Protein AF-A0A844DU16-F1 (afdb_monomer_lite)

pLDDT: mean 92.34, std 7.93, range [58.62, 98.5]

Radius of gyration: 16.47 Å; chains: 1; bounding box: 44×32×46 Å

Sequence (111 aa):
MKSKKVFLVLERKALKMLSYVNDELYKELYPRYLRKIGINIPEDYREGKSGYIDPSAYFDGSDYRLISIGKNTTISRDVVVLTHDFSIVKGLQAIGQEATDHFLKPVKIAL

Secondary structure (DSSP, 8-state):
-HHHHHHHHHHHHHHHHHTTT-HHHHHHHHHHHHHHHT-B--TTTTGGG--EE-TT-EE-SS-GGGEEE-TT-EE-TT-EE-SEEE--HHHHHHTT------EE--EEE--

Foldseek 3Di:
DVVVVVVLVVVLVVLLVCCVVPVLVSQVVVVVSLVVLAAAEDPQQCPVPAEDAHSQEAEDNPHNNLEYEYHRDYHDHNHYHDQQDDDCQVVCVVVVHHDDDGHGHRDYHPD

Structure (mmCIF, N/CA/C/O backbone):
data_AF-A0A844DU16-F1
#
_entry.id   AF-A0A844DU16-F1
#
loop_
_atom_site.group_PDB
_atom_site.id
_atom_site.type_symbol
_atom_site.label_atom_id
_atom_site.label_alt_id
_atom_site.label_comp_id
_atom_site.label_asym_id
_atom_site.label_entity_id
_atom_site.label_seq_id
_atom_site.pdbx_PDB_ins_code
_atom_site.Cartn_x
_atom_site.Cartn_y
_atom_site.Cartn_z
_atom_site.occupancy
_atom_site.B_iso_or_equiv
_atom_site.auth_seq_id
_atom_site.auth_comp_id
_atom_site.auth_asym_id
_atom_site.auth_atom_id
_atom_site.pdbx_PDB_model_num
ATOM 1 N N . MET A 1 1 ? -3.464 18.667 9.143 1.00 58.62 1 MET A N 1
ATOM 2 C CA . MET A 1 1 ? -3.925 19.697 8.177 1.00 58.62 1 MET A CA 1
ATOM 3 C C . MET A 1 1 ? -4.537 19.028 6.951 1.00 58.62 1 MET A C 1
ATOM 5 O O . MET A 1 1 ? -3.869 18.210 6.326 1.00 58.62 1 MET A O 1
ATOM 9 N N . LYS A 1 2 ? -5.800 19.335 6.619 1.00 74.75 2 LYS A N 1
ATOM 10 C CA . LYS A 1 2 ? -6.561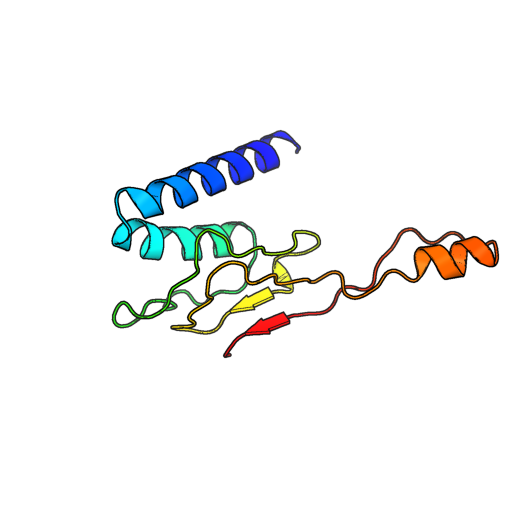 18.692 5.524 1.00 74.75 2 LYS A CA 1
A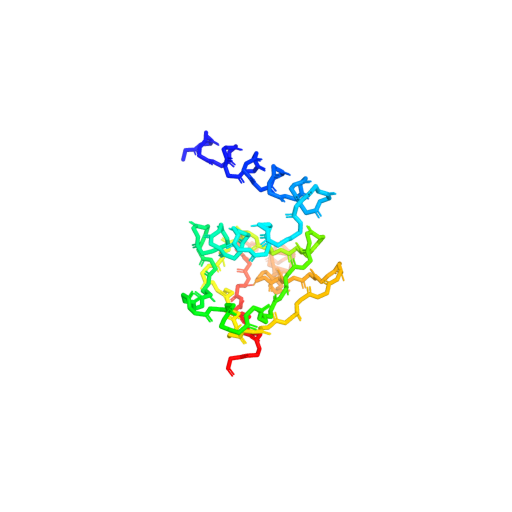TOM 11 C C . LYS A 1 2 ? -5.855 18.775 4.155 1.00 74.75 2 LYS A C 1
ATOM 13 O O . LYS A 1 2 ? -5.924 17.823 3.387 1.00 74.75 2 LYS A O 1
ATOM 18 N N . SER A 1 3 ? -5.098 19.844 3.899 1.00 83.56 3 SER A N 1
ATOM 19 C CA . SER A 1 3 ? -4.302 20.050 2.677 1.00 83.56 3 SER A CA 1
ATOM 20 C C . SER A 1 3 ? -3.258 18.955 2.424 1.00 83.56 3 SER A C 1
ATOM 22 O O . SER A 1 3 ? -3.177 18.427 1.318 1.00 83.56 3 SER A O 1
ATOM 24 N N . LYS A 1 4 ? -2.520 18.532 3.462 1.00 88.00 4 LYS A N 1
ATOM 25 C CA . LYS A 1 4 ? -1.540 17.435 3.362 1.00 88.00 4 LYS A CA 1
ATOM 26 C C . LYS A 1 4 ? -2.206 16.131 2.916 1.00 88.00 4 LYS A C 1
ATOM 28 O O . LYS A 1 4 ? -1.664 15.416 2.082 1.00 88.00 4 LYS A O 1
ATOM 33 N N . LYS A 1 5 ? -3.403 15.840 3.436 1.00 87.75 5 LYS A N 1
ATOM 34 C CA . LYS A 1 5 ? -4.168 14.640 3.065 1.00 87.75 5 LYS A CA 1
ATOM 35 C C . LYS A 1 5 ? -4.586 14.679 1.595 1.00 87.75 5 LYS A C 1
ATOM 37 O O . LYS A 1 5 ? -4.425 13.679 0.906 1.00 87.75 5 LYS A O 1
ATOM 42 N N . VAL A 1 6 ? -5.063 15.827 1.110 1.00 93.06 6 VAL A N 1
ATOM 43 C CA . VAL A 1 6 ? -5.418 16.008 -0.309 1.00 93.06 6 VAL A CA 1
ATOM 44 C C . VAL A 1 6 ? -4.206 15.761 -1.205 1.00 93.06 6 VAL A C 1
ATOM 46 O O . VAL A 1 6 ? -4.304 14.979 -2.147 1.00 93.06 6 VAL A O 1
ATOM 49 N N . PHE A 1 7 ? -3.051 16.342 -0.870 1.00 95.44 7 PHE A N 1
ATOM 50 C CA . PHE A 1 7 ? -1.820 16.133 -1.632 1.00 95.44 7 PHE A CA 1
ATOM 51 C C . PHE A 1 7 ? -1.426 14.651 -1.705 1.00 95.44 7 PHE A C 1
ATOM 53 O O . PHE A 1 7 ? -1.185 14.135 -2.791 1.00 95.44 7 PHE A O 1
ATOM 60 N N . LEU A 1 8 ? -1.448 13.934 -0.575 1.00 93.62 8 LEU A N 1
ATOM 61 C CA . LEU A 1 8 ? -1.131 12.501 -0.537 1.00 93.62 8 LEU A CA 1
ATOM 62 C C . LEU A 1 8 ? -2.104 11.649 -1.365 1.00 93.62 8 LEU A C 1
ATOM 64 O O . LEU A 1 8 ? -1.700 10.622 -1.907 1.00 93.62 8 LEU A O 1
ATOM 68 N N . VAL A 1 9 ? -3.377 12.045 -1.454 1.00 93.19 9 VAL A N 1
ATOM 69 C CA . VAL A 1 9 ? -4.376 11.364 -2.294 1.00 93.19 9 VAL A CA 1
ATOM 70 C C . VAL A 1 9 ? -4.105 11.616 -3.777 1.00 93.19 9 VAL A C 1
ATOM 72 O O . VAL A 1 9 ? -4.187 10.679 -4.572 1.00 93.19 9 VAL A O 1
ATOM 75 N N . LEU A 1 10 ? -3.764 12.850 -4.156 1.00 96.44 10 LEU A N 1
ATOM 76 C CA . LEU A 1 10 ? -3.410 13.195 -5.535 1.00 96.44 10 LEU A CA 1
ATOM 77 C C . LEU A 1 10 ? -2.124 12.490 -5.978 1.00 96.44 10 LEU A C 1
ATOM 79 O O . LEU A 1 10 ? -2.113 11.875 -7.040 1.00 96.44 10 LEU A O 1
ATOM 83 N N . GLU A 1 11 ? -1.090 12.493 -5.135 1.00 96.75 11 GLU A N 1
ATOM 84 C CA . GLU A 1 11 ? 0.165 11.765 -5.361 1.00 96.75 11 GLU A CA 1
ATOM 85 C C . GLU A 1 11 ? -0.094 10.265 -5.561 1.00 96.75 11 GLU A C 1
ATOM 87 O O . GLU A 1 11 ? 0.380 9.682 -6.534 1.00 96.75 11 GLU A O 1
ATOM 92 N N . ARG A 1 12 ? -0.939 9.647 -4.717 1.00 96.06 12 ARG A N 1
ATOM 93 C CA . ARG A 1 12 ? -1.346 8.241 -4.884 1.00 96.06 12 ARG A CA 1
ATOM 94 C C . ARG A 1 12 ? -2.009 7.992 -6.233 1.00 96.06 12 ARG A C 1
ATOM 96 O O . ARG A 1 12 ? -1.689 7.008 -6.889 1.00 96.06 12 ARG A O 1
ATOM 103 N N . LYS A 1 13 ? -2.957 8.847 -6.631 1.00 96.31 13 LYS A N 1
ATOM 104 C CA . LYS A 1 13 ? -3.662 8.712 -7.914 1.00 96.31 13 LYS A CA 1
ATOM 105 C C . LYS A 1 13 ? -2.700 8.854 -9.091 1.00 96.31 13 LYS A C 1
ATOM 107 O O . LYS A 1 13 ? -2.761 8.036 -9.999 1.00 96.31 13 LYS A O 1
ATOM 112 N N . ALA A 1 14 ? -1.794 9.828 -9.050 1.00 97.56 14 ALA A N 1
ATOM 113 C CA . ALA A 1 14 ? -0.777 10.011 -10.081 1.00 97.56 14 ALA A CA 1
ATOM 114 C C . ALA A 1 14 ? 0.136 8.779 -10.206 1.00 97.56 14 ALA A C 1
ATOM 116 O O . ALA A 1 14 ? 0.357 8.299 -11.313 1.00 97.56 14 ALA A O 1
ATOM 117 N N . LEU A 1 15 ? 0.585 8.208 -9.081 1.00 97.75 15 LEU A N 1
ATOM 118 C CA . LEU A 1 15 ? 1.372 6.969 -9.076 1.00 97.75 15 LEU A CA 1
ATOM 119 C C . LEU A 1 15 ? 0.586 5.779 -9.640 1.00 97.75 15 LEU A C 1
ATOM 121 O O . LEU A 1 15 ? 1.133 5.014 -10.422 1.00 97.75 15 LEU A O 1
ATOM 125 N N . LYS A 1 16 ? -0.703 5.635 -9.312 1.00 95.50 16 LYS A N 1
ATOM 126 C CA . LYS A 1 16 ? -1.544 4.589 -9.920 1.00 95.50 16 LYS A CA 1
ATOM 127 C C . LYS A 1 16 ? -1.727 4.794 -11.426 1.00 95.50 16 LYS A C 1
ATOM 129 O O . LYS A 1 16 ? -1.766 3.824 -12.158 1.00 95.50 16 LYS A O 1
ATOM 134 N N . MET A 1 17 ? -1.812 6.032 -11.911 1.00 96.81 17 MET A N 1
ATOM 135 C CA . MET A 1 17 ? -1.848 6.281 -13.358 1.00 96.81 17 MET A CA 1
ATOM 136 C C . MET A 1 17 ? -0.512 5.946 -14.029 1.00 96.81 17 MET A C 1
ATOM 138 O O . MET A 1 17 ? -0.493 5.453 -15.155 1.00 96.81 17 MET A O 1
ATOM 142 N N . LEU A 1 18 ? 0.603 6.169 -13.327 1.00 96.94 18 LEU A N 1
ATOM 143 C CA . LEU A 1 18 ? 1.938 5.847 -13.818 1.00 96.94 18 LEU A CA 1
ATOM 144 C C . LEU A 1 18 ? 2.106 4.353 -14.117 1.00 96.94 18 LEU A C 1
ATOM 146 O O . LEU A 1 18 ? 2.817 4.034 -15.063 1.00 96.94 18 LEU A O 1
ATOM 150 N N . SER A 1 19 ? 1.423 3.449 -13.404 1.00 95.69 19 SER A N 1
ATOM 151 C CA . SER A 1 19 ? 1.518 2.006 -13.680 1.00 95.69 19 SER A CA 1
ATOM 152 C C . SER A 1 19 ? 1.054 1.625 -15.091 1.00 95.69 19 SER A C 1
ATOM 154 O O . SER A 1 19 ? 1.501 0.616 -15.620 1.00 95.69 19 SER A O 1
ATOM 156 N N . TYR A 1 20 ? 0.188 2.426 -15.724 1.00 94.94 20 TYR A N 1
ATOM 157 C CA . TYR A 1 20 ? -0.264 2.190 -17.101 1.00 94.94 20 TYR A CA 1
ATOM 158 C C . TYR A 1 20 ? 0.708 2.715 -18.164 1.00 94.94 20 TYR A C 1
ATOM 160 O O . TYR A 1 20 ? 0.618 2.318 -19.321 1.00 94.94 20 TYR A O 1
ATOM 168 N N . VAL A 1 21 ? 1.610 3.628 -17.792 1.00 96.56 21 VAL A N 1
ATOM 169 C CA . VAL A 1 21 ? 2.515 4.316 -18.728 1.00 96.56 21 VAL A CA 1
ATOM 170 C C . VAL A 1 21 ? 3.954 3.831 -18.567 1.00 96.56 21 VAL A C 1
ATOM 172 O O . VAL A 1 21 ? 4.671 3.664 -19.549 1.00 96.56 21 VAL A O 1
ATOM 175 N N . ASN A 1 22 ? 4.390 3.615 -17.327 1.00 97.25 22 ASN A N 1
ATOM 176 C CA . ASN A 1 22 ? 5.732 3.172 -16.981 1.00 97.25 22 ASN A CA 1
ATOM 177 C C . ASN A 1 22 ? 5.694 2.311 -15.709 1.00 97.25 22 ASN A C 1
ATOM 179 O O . ASN A 1 22 ? 5.864 2.797 -14.588 1.00 97.25 22 ASN A O 1
ATOM 183 N N . ASP A 1 23 ? 5.472 1.016 -15.914 1.00 95.19 23 ASP A N 1
ATOM 184 C CA . ASP A 1 23 ? 5.343 0.022 -14.848 1.00 95.19 23 ASP A CA 1
ATOM 185 C C . ASP A 1 23 ? 6.617 -0.110 -13.990 1.00 95.19 23 ASP A C 1
ATOM 187 O O . ASP A 1 23 ? 6.541 -0.169 -12.764 1.00 95.19 23 ASP A O 1
ATOM 191 N N . GLU A 1 24 ? 7.810 -0.056 -14.589 1.00 95.88 24 GLU A N 1
ATOM 192 C CA . GLU A 1 24 ? 9.060 -0.150 -13.821 1.00 95.88 24 GLU A CA 1
ATOM 193 C C . GLU A 1 24 ? 9.302 1.073 -12.931 1.00 95.88 24 GLU A C 1
ATOM 195 O O . GLU A 1 24 ? 9.716 0.924 -11.778 1.00 95.88 24 GLU A O 1
ATOM 200 N N . LEU A 1 25 ? 8.988 2.280 -13.412 1.00 97.00 25 LEU A N 1
ATOM 201 C CA . LEU A 1 25 ? 9.067 3.478 -12.577 1.00 97.00 25 LEU A CA 1
ATOM 202 C C . LEU A 1 25 ? 7.998 3.466 -11.476 1.00 97.00 25 LEU A C 1
ATOM 204 O O . LEU A 1 25 ? 8.272 3.876 -10.348 1.00 97.00 25 LEU A O 1
ATOM 208 N N . TYR A 1 26 ? 6.796 2.965 -11.769 1.00 98.12 26 TYR A N 1
ATOM 209 C CA . TYR A 1 26 ? 5.762 2.757 -10.757 1.00 98.12 26 TYR A CA 1
ATOM 210 C C . TYR A 1 26 ? 6.250 1.834 -9.633 1.00 98.12 26 TYR A C 1
ATOM 212 O O . TYR A 1 26 ? 6.160 2.203 -8.459 1.00 98.12 26 TYR A O 1
ATOM 220 N N . LYS A 1 27 ? 6.829 0.680 -9.988 1.00 97.25 27 LYS A N 1
ATOM 221 C CA . LYS A 1 27 ? 7.382 -0.289 -9.034 1.00 97.25 27 LYS A CA 1
ATOM 222 C C . LYS A 1 27 ? 8.474 0.313 -8.148 1.00 97.25 27 LYS A C 1
ATOM 224 O O . LYS A 1 27 ? 8.562 -0.044 -6.979 1.00 97.25 27 LYS A O 1
ATOM 229 N N . GLU A 1 28 ? 9.265 1.254 -8.659 1.00 96.31 28 GLU A N 1
ATOM 230 C CA . GLU A 1 28 ? 10.256 1.989 -7.862 1.00 96.31 28 GLU A CA 1
ATOM 231 C C . GLU A 1 28 ? 9.636 3.017 -6.909 1.00 96.31 28 GLU A C 1
ATOM 233 O O . GLU A 1 28 ? 10.045 3.135 -5.750 1.00 96.31 28 GLU A O 1
ATOM 238 N N . LEU A 1 29 ? 8.669 3.802 -7.391 1.00 97.81 29 LEU A N 1
ATOM 239 C CA . LEU A 1 29 ? 8.151 4.960 -6.661 1.00 97.81 29 LEU A CA 1
ATOM 240 C C . LEU A 1 29 ? 7.051 4.602 -5.663 1.00 97.81 29 LEU A C 1
ATOM 242 O O . LEU A 1 29 ? 6.955 5.224 -4.603 1.00 97.81 29 LEU A O 1
ATOM 246 N N . TYR A 1 30 ? 6.212 3.616 -5.974 1.00 98.12 30 TYR A N 1
ATOM 247 C CA . TYR A 1 30 ? 5.052 3.306 -5.149 1.00 98.12 30 TYR A CA 1
ATOM 248 C C . TYR A 1 30 ? 5.423 2.790 -3.748 1.00 98.12 30 TYR A C 1
ATOM 250 O O . TYR A 1 30 ? 4.900 3.342 -2.778 1.00 98.12 30 TYR A O 1
ATOM 258 N N . PRO A 1 31 ? 6.385 1.861 -3.572 1.00 97.81 31 PRO A N 1
ATOM 259 C CA . PRO A 1 31 ? 6.846 1.463 -2.240 1.00 97.81 31 PRO A CA 1
ATOM 260 C C . PRO A 1 31 ? 7.427 2.633 -1.433 1.00 97.81 31 PRO A C 1
ATOM 262 O O . PRO A 1 31 ? 7.193 2.729 -0.230 1.00 97.81 31 PRO A O 1
ATOM 265 N N . ARG A 1 32 ? 8.119 3.579 -2.087 1.00 97.62 32 ARG A N 1
ATOM 266 C CA . ARG A 1 32 ? 8.636 4.800 -1.437 1.00 97.62 32 ARG A CA 1
ATOM 267 C C . ARG A 1 32 ? 7.499 5.700 -0.953 1.00 97.62 32 ARG A C 1
ATOM 269 O O . ARG A 1 32 ? 7.555 6.230 0.155 1.00 97.62 32 ARG A O 1
ATOM 276 N N . TYR A 1 33 ? 6.444 5.848 -1.754 1.00 98.06 33 TYR A N 1
ATOM 277 C CA . TYR A 1 33 ? 5.231 6.555 -1.341 1.00 98.06 33 TYR A CA 1
ATOM 278 C C . TYR A 1 33 ? 4.543 5.866 -0.153 1.00 98.06 33 TYR A C 1
ATOM 280 O O . TYR A 1 33 ? 4.121 6.542 0.785 1.00 98.06 33 TYR A O 1
ATOM 288 N N . LEU A 1 34 ? 4.458 4.533 -0.157 1.00 97.88 34 LEU A N 1
ATOM 289 C CA . LEU A 1 34 ? 3.887 3.775 0.958 1.00 97.88 34 LEU A CA 1
ATOM 290 C C . LEU A 1 34 ? 4.702 3.964 2.250 1.00 97.88 34 LEU A C 1
ATOM 292 O O . LEU A 1 34 ? 4.111 4.213 3.303 1.00 97.88 34 LEU A O 1
ATOM 296 N N . ARG A 1 35 ? 6.041 3.987 2.165 1.00 97.94 35 ARG A N 1
ATOM 297 C CA . ARG A 1 35 ? 6.904 4.393 3.292 1.00 97.94 35 ARG A CA 1
ATOM 298 C C . ARG A 1 35 ? 6.602 5.810 3.766 1.00 97.94 35 ARG A C 1
ATOM 300 O O . ARG A 1 35 ? 6.400 6.037 4.954 1.00 97.94 35 ARG A O 1
ATOM 307 N N . LYS A 1 36 ? 6.495 6.766 2.837 1.00 96.69 36 LYS A N 1
ATOM 308 C CA . LYS A 1 36 ? 6.207 8.181 3.135 1.00 96.69 36 LYS A CA 1
ATOM 309 C C . LYS A 1 36 ? 4.898 8.381 3.908 1.00 96.69 36 LYS A C 1
ATOM 311 O O . LYS A 1 36 ? 4.812 9.306 4.716 1.00 96.69 36 LYS A O 1
ATOM 316 N N . ILE A 1 37 ? 3.873 7.559 3.661 1.00 96.00 37 ILE A N 1
ATOM 317 C CA . ILE A 1 37 ? 2.599 7.630 4.401 1.00 96.00 37 ILE A CA 1
ATOM 318 C C . ILE A 1 37 ? 2.606 6.844 5.719 1.00 96.00 37 ILE A C 1
ATOM 320 O O . ILE A 1 37 ? 1.667 7.000 6.498 1.00 96.00 37 ILE A O 1
ATOM 324 N N . GLY A 1 38 ? 3.655 6.059 5.983 1.00 97.25 38 GLY A N 1
ATOM 325 C CA . GLY A 1 38 ? 3.902 5.402 7.265 1.00 97.25 38 GLY A CA 1
ATOM 326 C C . GLY A 1 38 ? 3.921 3.875 7.240 1.00 97.25 38 GLY A C 1
ATOM 327 O O . GLY A 1 38 ? 4.101 3.302 8.304 1.00 97.25 38 GLY A O 1
ATOM 328 N N . ILE A 1 39 ? 3.743 3.211 6.090 1.00 98.31 39 ILE A N 1
ATOM 329 C CA . ILE A 1 39 ? 3.845 1.742 6.011 1.00 98.31 39 ILE A CA 1
ATOM 330 C C . ILE A 1 39 ? 5.307 1.325 6.192 1.00 98.31 39 ILE A C 1
ATOM 332 O O . ILE A 1 39 ? 6.201 1.883 5.553 1.00 98.31 39 ILE A O 1
ATOM 336 N N . ASN A 1 40 ? 5.551 0.308 7.018 1.00 98.25 40 ASN A N 1
ATOM 337 C CA . ASN A 1 40 ? 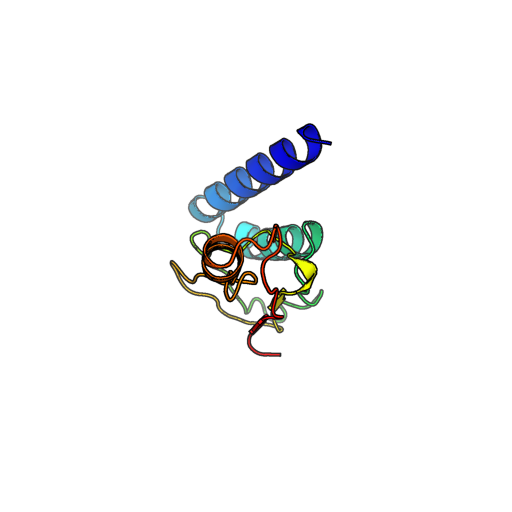6.892 -0.216 7.248 1.00 98.25 40 ASN A CA 1
ATOM 338 C C . ASN A 1 40 ? 7.289 -1.137 6.088 1.00 98.25 40 ASN A C 1
ATOM 340 O O . ASN A 1 40 ? 6.920 -2.310 6.045 1.00 98.25 40 ASN A O 1
ATOM 344 N N . ILE A 1 41 ? 8.038 -0.589 5.137 1.00 98.25 41 ILE A N 1
ATOM 345 C CA . ILE A 1 41 ? 8.637 -1.320 4.016 1.00 98.25 41 ILE A CA 1
ATOM 346 C C . ILE A 1 41 ? 10.154 -1.124 4.127 1.00 98.25 41 ILE A C 1
ATOM 348 O O . ILE A 1 41 ? 10.571 -0.001 4.412 1.00 98.25 41 ILE A O 1
ATOM 352 N N . PRO A 1 42 ? 10.998 -2.146 3.926 1.00 97.50 42 PRO A N 1
ATOM 353 C CA . PRO A 1 42 ? 12.444 -1.956 3.962 1.00 97.50 42 PRO A CA 1
ATOM 354 C C . PRO A 1 42 ? 12.941 -1.124 2.761 1.00 97.50 42 PRO A C 1
ATOM 356 O O . PRO A 1 42 ? 12.287 -1.053 1.714 1.00 97.50 42 PRO A O 1
ATOM 359 N N . GLU A 1 43 ? 14.090 -0.456 2.902 1.00 96.12 43 GLU A N 1
ATOM 360 C CA . GLU A 1 43 ? 14.656 0.387 1.831 1.00 96.12 43 GLU A CA 1
ATOM 361 C C . GLU A 1 43 ? 15.068 -0.433 0.601 1.00 96.12 43 GLU A C 1
ATOM 363 O O . GLU A 1 43 ? 14.866 0.002 -0.532 1.00 96.12 43 GLU A O 1
ATOM 368 N N . ASP A 1 44 ? 15.543 -1.658 0.819 1.00 95.75 44 ASP A N 1
ATOM 369 C CA . ASP A 1 44 ? 15.945 -2.635 -0.196 1.00 95.75 44 ASP A CA 1
ATOM 370 C C . ASP A 1 44 ? 14.785 -3.531 -0.672 1.00 95.75 44 ASP A C 1
ATOM 372 O O . ASP A 1 44 ? 15.003 -4.625 -1.189 1.00 95.75 44 ASP A O 1
ATOM 376 N N . TYR A 1 45 ? 13.539 -3.064 -0.537 1.00 97.12 45 TYR A N 1
ATOM 377 C CA . TYR A 1 45 ? 12.332 -3.821 -0.889 1.00 97.12 45 TYR A CA 1
ATOM 378 C C . TYR A 1 45 ? 12.327 -4.412 -2.307 1.00 97.12 45 TYR A C 1
ATOM 380 O O . TYR A 1 45 ? 11.747 -5.478 -2.484 1.00 97.12 45 TYR A O 1
ATOM 388 N N . ARG A 1 46 ? 12.953 -3.744 -3.290 1.00 94.75 46 ARG A N 1
ATOM 389 C CA . ARG A 1 46 ? 13.090 -4.229 -4.679 1.00 94.75 46 ARG A CA 1
ATOM 390 C C . ARG A 1 46 ? 14.500 -4.703 -5.037 1.00 94.75 46 ARG A C 1
ATOM 392 O O . ARG A 1 46 ? 14.961 -4.503 -6.165 1.00 94.75 46 ARG A O 1
ATOM 399 N N . GLU A 1 47 ? 15.232 -5.303 -4.105 1.00 95.31 47 GLU A N 1
ATOM 400 C CA . GLU A 1 47 ? 16.518 -5.910 -4.459 1.00 95.31 47 GLU A CA 1
ATOM 401 C C . GLU A 1 47 ? 16.342 -6.929 -5.602 1.00 95.31 47 GLU A C 1
ATOM 403 O O . GLU A 1 47 ? 15.399 -7.720 -5.635 1.00 95.31 47 GLU A O 1
ATOM 408 N N . GLY A 1 48 ? 17.228 -6.870 -6.599 1.00 94.94 48 GLY A N 1
ATOM 409 C CA . GLY A 1 48 ? 17.121 -7.723 -7.784 1.00 94.94 48 GLY A CA 1
ATOM 410 C C . GLY A 1 48 ? 15.888 -7.436 -8.650 1.00 94.94 48 GLY A C 1
ATOM 411 O O . GLY A 1 48 ? 15.462 -8.312 -9.397 1.00 94.94 48 GLY A O 1
ATOM 412 N N . LYS A 1 49 ? 15.295 -6.233 -8.549 1.00 93.81 49 LYS A N 1
ATOM 413 C CA . LYS A 1 49 ? 14.069 -5.805 -9.260 1.00 93.81 49 LYS A CA 1
ATOM 414 C C . LYS A 1 49 ? 12.824 -6.640 -8.938 1.00 93.81 49 LYS A C 1
ATOM 416 O O . LYS A 1 49 ? 11.821 -6.538 -9.647 1.00 93.81 49 LYS A O 1
ATOM 421 N N . SER A 1 50 ? 12.879 -7.423 -7.865 1.00 93.06 50 SER A N 1
ATOM 422 C CA . SER A 1 50 ? 11.776 -8.256 -7.389 1.00 93.06 50 SER A CA 1
ATOM 423 C C . SER A 1 50 ? 10.787 -7.444 -6.550 1.00 93.06 50 SER A C 1
ATOM 425 O O . SER A 1 50 ? 11.074 -6.318 -6.160 1.00 93.06 50 SER A O 1
ATOM 427 N N . GLY A 1 51 ? 9.607 -8.000 -6.287 1.00 95.38 51 GLY A N 1
ATOM 428 C CA . GLY A 1 51 ? 8.557 -7.328 -5.525 1.00 95.38 51 GLY A CA 1
ATOM 429 C C . GLY A 1 51 ? 7.652 -6.436 -6.373 1.00 95.38 51 GLY A C 1
ATOM 430 O O . GLY A 1 51 ? 8.069 -5.759 -7.317 1.00 95.38 51 GLY A O 1
ATOM 431 N N . TYR A 1 52 ? 6.372 -6.449 -6.024 1.00 97.25 52 TYR A N 1
ATOM 432 C CA . TYR A 1 52 ? 5.317 -5.754 -6.748 1.00 97.25 52 TYR A CA 1
ATOM 433 C C . TYR A 1 52 ? 4.135 -5.520 -5.815 1.00 97.25 52 TYR A C 1
ATOM 435 O O . TYR A 1 52 ? 3.766 -6.398 -5.047 1.00 97.25 52 TYR A O 1
ATOM 443 N N . ILE A 1 53 ? 3.532 -4.341 -5.873 1.00 98.12 53 ILE A N 1
ATOM 444 C CA . ILE A 1 53 ? 2.268 -4.075 -5.188 1.00 98.12 53 ILE A CA 1
ATOM 445 C C . ILE A 1 53 ? 1.344 -3.562 -6.264 1.00 98.12 53 ILE A C 1
ATOM 447 O O . ILE A 1 53 ? 1.655 -2.554 -6.890 1.00 98.12 53 ILE A O 1
ATOM 451 N N . ASP A 1 54 ? 0.251 -4.271 -6.498 1.00 97.94 54 ASP A N 1
ATOM 452 C CA . ASP A 1 54 ? -0.698 -3.880 -7.522 1.00 97.94 54 ASP A CA 1
ATOM 453 C C . ASP A 1 54 ? -1.348 -2.519 -7.191 1.00 97.94 54 ASP A C 1
ATOM 455 O O . ASP A 1 54 ? -1.693 -2.264 -6.030 1.00 97.94 54 ASP A O 1
ATOM 459 N N . PRO A 1 55 ? -1.569 -1.633 -8.182 1.00 97.00 55 PRO A N 1
ATOM 460 C CA . PRO A 1 55 ? -2.207 -0.338 -7.958 1.00 97.00 55 PRO A CA 1
ATOM 461 C C . PRO A 1 55 ? -3.629 -0.438 -7.395 1.00 97.00 55 PRO A C 1
ATOM 463 O O . PRO A 1 55 ? -4.110 0.544 -6.828 1.00 97.00 55 PRO A O 1
ATOM 466 N N . SER A 1 56 ? -4.325 -1.566 -7.519 1.00 97.06 56 SER A N 1
ATOM 467 C CA . SER A 1 56 ? -5.649 -1.787 -6.921 1.00 97.06 56 SER A CA 1
ATOM 468 C C . SER A 1 56 ? -5.602 -2.171 -5.440 1.00 97.06 56 SER A C 1
ATOM 470 O O . SER A 1 56 ? -6.602 -1.965 -4.753 1.00 97.06 56 SER A O 1
ATOM 472 N N . ALA A 1 57 ? -4.454 -2.621 -4.915 1.00 97.75 57 ALA A N 1
ATOM 473 C CA . ALA A 1 57 ? -4.329 -2.998 -3.511 1.00 97.75 57 ALA A CA 1
ATOM 474 C C . ALA A 1 57 ? -4.746 -1.844 -2.579 1.00 97.75 57 ALA A C 1
ATOM 476 O O . ALA A 1 57 ? -4.386 -0.670 -2.769 1.00 97.75 57 ALA A O 1
ATOM 477 N N . TYR A 1 58 ? -5.537 -2.183 -1.566 1.00 96.44 58 TYR A N 1
ATOM 478 C CA . TYR A 1 58 ? -6.062 -1.246 -0.588 1.00 96.44 58 TYR A CA 1
ATOM 479 C C . TYR A 1 58 ? -5.372 -1.443 0.757 1.00 96.44 58 TYR A C 1
ATOM 481 O O . TYR A 1 58 ? -5.377 -2.535 1.317 1.00 96.44 58 TYR A O 1
ATOM 489 N N . PHE A 1 59 ? -4.839 -0.350 1.297 1.00 96.06 59 PHE A N 1
ATOM 490 C CA . PHE A 1 59 ? -4.303 -0.288 2.649 1.00 96.06 59 PHE A CA 1
ATOM 491 C C . PHE A 1 59 ? -5.179 0.642 3.472 1.00 96.06 59 PHE A C 1
ATOM 493 O O . PHE A 1 59 ? -5.344 1.820 3.127 1.00 96.06 59 PHE A O 1
ATOM 500 N N . ASP A 1 60 ? -5.732 0.095 4.543 1.00 91.88 60 ASP A N 1
ATOM 501 C CA . ASP A 1 60 ? -6.496 0.827 5.532 1.00 91.88 60 ASP A CA 1
ATOM 502 C C . ASP A 1 60 ? -5.659 1.941 6.177 1.00 91.88 60 ASP A C 1
ATOM 504 O O . ASP A 1 60 ? -4.460 1.811 6.419 1.00 91.88 60 ASP A O 1
ATOM 508 N N . GLY A 1 61 ? -6.310 3.084 6.374 1.00 86.25 61 GLY A N 1
ATOM 509 C CA . GLY A 1 61 ? -5.674 4.355 6.692 1.00 86.25 61 GLY A CA 1
ATOM 510 C C . GLY A 1 61 ? -5.900 4.849 8.115 1.00 86.25 61 GLY A C 1
ATOM 511 O O . GLY A 1 61 ? -5.651 6.033 8.348 1.00 86.25 61 GLY A O 1
ATOM 512 N N . SER A 1 62 ? -6.402 4.012 9.029 1.00 88.94 62 SER A N 1
ATOM 513 C CA . SER A 1 62 ? -6.469 4.325 10.470 1.00 88.94 62 SER A CA 1
ATOM 514 C C . SER A 1 62 ? -5.083 4.535 11.044 1.00 88.94 62 SER A C 1
ATOM 516 O O . SER A 1 62 ? -4.837 5.570 11.658 1.00 88.94 62 SER A O 1
ATOM 518 N N . ASP A 1 63 ? -4.169 3.594 10.795 1.00 92.38 63 ASP A N 1
ATOM 519 C CA . ASP A 1 63 ? -2.758 3.753 11.127 1.00 92.38 63 ASP A CA 1
ATOM 520 C C . ASP A 1 63 ? -1.861 2.900 10.220 1.00 92.38 63 ASP A C 1
ATOM 522 O O . ASP A 1 63 ? -1.634 1.714 10.456 1.00 92.38 63 ASP A O 1
ATOM 526 N N . TYR A 1 64 ? -1.284 3.534 9.194 1.00 95.69 64 TYR A N 1
ATOM 527 C CA . TYR A 1 64 ? -0.365 2.872 8.263 1.00 95.69 64 TYR A CA 1
ATOM 528 C C . TYR A 1 64 ? 0.868 2.261 8.950 1.00 95.69 64 TYR A C 1
ATOM 530 O O . TYR A 1 64 ? 1.431 1.306 8.421 1.00 95.69 64 TYR A O 1
ATOM 538 N N . ARG A 1 65 ? 1.268 2.757 10.133 1.00 96.69 65 ARG A N 1
ATOM 539 C CA . ARG A 1 65 ? 2.449 2.268 10.877 1.00 96.69 65 ARG A CA 1
ATOM 540 C C . ARG A 1 65 ? 2.265 0.861 11.431 1.00 96.69 65 ARG A C 1
ATOM 542 O O . ARG A 1 65 ? 3.238 0.236 11.844 1.00 96.69 65 ARG A O 1
ATOM 549 N N . LEU A 1 66 ? 1.029 0.366 11.449 1.00 96.75 66 LEU A N 1
ATOM 550 C CA . LEU A 1 66 ? 0.690 -0.992 11.861 1.00 96.75 66 LEU A CA 1
ATOM 551 C C . LEU A 1 66 ? 0.876 -2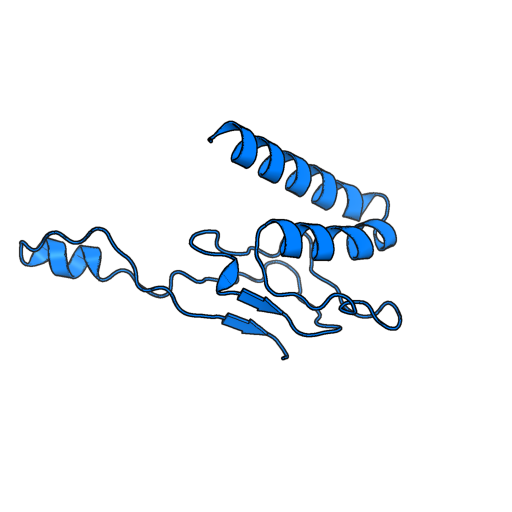.017 10.737 1.00 96.75 66 LEU A C 1
ATOM 553 O O . LEU A 1 66 ? 0.786 -3.216 10.992 1.00 96.75 66 LEU A O 1
ATOM 557 N N . ILE A 1 67 ? 1.138 -1.568 9.508 1.00 98.06 67 ILE A N 1
ATOM 558 C CA . ILE A 1 67 ? 1.321 -2.431 8.343 1.00 98.06 67 ILE A CA 1
ATOM 559 C C . ILE A 1 67 ? 2.819 -2.581 8.078 1.00 98.06 67 ILE A C 1
ATOM 561 O O . ILE A 1 67 ? 3.524 -1.590 7.874 1.00 98.06 67 ILE A O 1
ATOM 565 N N . SER A 1 68 ? 3.291 -3.825 8.035 1.00 98.50 68 SER A N 1
ATOM 566 C CA . SER A 1 68 ? 4.665 -4.171 7.675 1.00 98.50 68 SER A CA 1
ATOM 567 C C . SER A 1 68 ? 4.690 -5.118 6.477 1.00 98.50 68 SER A C 1
ATOM 569 O O . SER A 1 68 ? 4.042 -6.166 6.498 1.00 98.50 68 SER A O 1
ATOM 571 N N . ILE A 1 69 ? 5.453 -4.758 5.443 1.00 98.44 69 ILE A N 1
ATOM 572 C CA . ILE A 1 69 ? 5.609 -5.525 4.200 1.00 98.44 69 ILE A CA 1
ATOM 573 C C . ILE A 1 69 ? 7.083 -5.892 4.052 1.00 98.44 69 ILE A C 1
ATOM 575 O O . ILE A 1 69 ? 7.942 -5.010 4.043 1.00 98.44 69 ILE A O 1
ATOM 579 N N . GLY A 1 70 ? 7.373 -7.184 3.935 1.00 98.25 70 GLY A N 1
ATOM 580 C CA . GLY A 1 70 ? 8.732 -7.681 3.785 1.00 98.25 70 GLY A CA 1
ATOM 581 C C . GLY A 1 70 ? 9.320 -7.442 2.398 1.00 98.25 70 GLY A C 1
ATOM 582 O O . GLY A 1 70 ? 8.634 -7.079 1.435 1.00 98.25 70 GLY A O 1
ATOM 583 N N . LYS A 1 71 ? 10.629 -7.650 2.303 1.00 97.69 71 LYS A N 1
ATOM 584 C CA . LYS A 1 71 ? 11.413 -7.495 1.076 1.00 97.69 71 LYS A CA 1
ATOM 585 C C . LYS A 1 71 ? 10.895 -8.401 -0.044 1.00 97.69 71 LYS A C 1
ATOM 587 O O . LYS A 1 71 ? 10.487 -9.528 0.209 1.00 97.69 71 LYS A O 1
ATOM 592 N N . ASN A 1 72 ? 10.923 -7.913 -1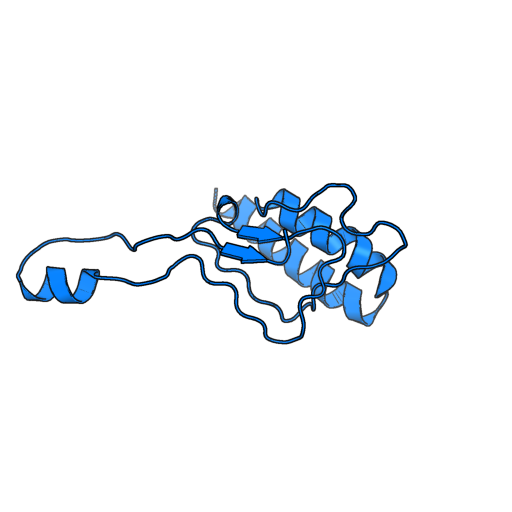.285 1.00 97.62 72 ASN A N 1
ATOM 593 C CA . ASN A 1 72 ? 10.530 -8.642 -2.496 1.00 97.62 72 ASN A CA 1
ATOM 594 C C . ASN A 1 72 ? 9.091 -9.204 -2.487 1.00 97.62 72 ASN A C 1
ATOM 596 O O . ASN A 1 72 ? 8.747 -10.034 -3.332 1.00 97.62 72 ASN A O 1
ATOM 600 N N . THR A 1 73 ? 8.229 -8.745 -1.573 1.00 97.88 73 THR A N 1
ATOM 601 C CA . THR A 1 73 ? 6.837 -9.207 -1.471 1.00 97.88 73 THR A CA 1
ATOM 602 C C . THR A 1 73 ? 6.059 -8.876 -2.743 1.00 97.88 73 THR A C 1
ATOM 604 O O . THR A 1 73 ? 6.207 -7.800 -3.316 1.00 97.88 73 THR A O 1
ATOM 607 N N . THR A 1 74 ? 5.192 -9.788 -3.182 1.00 97.31 74 THR A N 1
ATOM 608 C CA . THR A 1 74 ? 4.219 -9.515 -4.247 1.00 97.31 74 THR A CA 1
ATOM 609 C C . THR A 1 74 ? 2.812 -9.446 -3.664 1.00 97.31 74 THR A C 1
ATOM 611 O O . THR A 1 74 ? 2.314 -10.428 -3.122 1.00 97.31 74 THR A O 1
ATOM 614 N N . ILE A 1 75 ? 2.164 -8.289 -3.785 1.00 98.19 75 ILE A N 1
ATOM 615 C CA . ILE A 1 75 ? 0.766 -8.060 -3.413 1.00 98.19 75 ILE A CA 1
ATOM 616 C C . ILE A 1 75 ? -0.040 -7.933 -4.702 1.00 98.19 75 ILE A C 1
ATOM 618 O O . ILE A 1 75 ? 0.186 -7.027 -5.503 1.00 98.19 75 ILE A O 1
ATOM 622 N N . SER A 1 76 ? -0.959 -8.875 -4.901 1.00 97.00 76 SER A N 1
ATOM 623 C CA . SER A 1 76 ? -1.770 -8.985 -6.116 1.00 97.00 76 SER A CA 1
ATOM 624 C C . SER A 1 76 ? -2.950 -8.008 -6.137 1.00 97.00 76 SER A C 1
ATOM 626 O O . SER A 1 76 ? -3.204 -7.285 -5.171 1.00 97.00 76 SER A O 1
ATOM 628 N N . ARG A 1 77 ? -3.675 -8.009 -7.263 1.00 97.06 77 ARG A N 1
ATOM 629 C CA . ARG A 1 77 ? -4.893 -7.217 -7.467 1.00 97.06 77 ARG A CA 1
ATOM 630 C C . ARG A 1 77 ? -5.917 -7.410 -6.357 1.00 97.06 77 ARG A C 1
ATOM 632 O O . ARG A 1 77 ? -6.095 -8.520 -5.864 1.00 97.06 77 ARG A O 1
ATOM 639 N N . ASP A 1 78 ? -6.583 -6.312 -6.014 1.00 97.31 78 ASP A N 1
ATOM 640 C CA . ASP A 1 78 ? -7.722 -6.237 -5.097 1.00 97.31 78 ASP A CA 1
ATOM 641 C C . ASP A 1 78 ? -7.467 -6.839 -3.704 1.00 97.31 78 ASP A C 1
ATOM 643 O O . ASP A 1 78 ? -8.399 -7.154 -2.964 1.00 97.31 78 ASP A O 1
ATOM 647 N N . VAL A 1 79 ? -6.197 -6.957 -3.301 1.00 97.88 79 VAL A N 1
ATOM 648 C CA . VAL A 1 79 ? -5.838 -7.301 -1.924 1.00 97.88 79 VAL A CA 1
ATOM 649 C C . VAL A 1 79 ? -6.207 -6.139 -1.008 1.00 97.88 79 VAL A C 1
ATOM 651 O O . VAL A 1 79 ? -5.819 -4.992 -1.239 1.00 97.88 79 VAL A O 1
ATOM 654 N N . VAL A 1 80 ? -6.927 -6.452 0.067 1.00 96.81 80 VAL A N 1
ATOM 655 C CA . VAL A 1 80 ? -7.358 -5.494 1.087 1.00 96.81 80 VAL A CA 1
ATOM 656 C C . VAL A 1 80 ? -6.623 -5.798 2.388 1.00 96.81 80 VAL A C 1
ATOM 658 O O . VAL A 1 80 ? -6.770 -6.874 2.961 1.00 96.81 80 VAL A O 1
ATOM 661 N N . VAL A 1 81 ? -5.835 -4.837 2.864 1.00 96.12 81 VAL A N 1
ATOM 662 C CA . VAL A 1 81 ? -5.102 -4.908 4.131 1.00 96.12 81 VAL A CA 1
ATOM 663 C C . VAL A 1 81 ? -5.793 -3.991 5.132 1.00 96.12 81 VAL A C 1
ATOM 665 O O . VAL A 1 81 ? -5.758 -2.768 4.983 1.00 96.12 81 VAL A O 1
ATOM 668 N N . LEU A 1 82 ? -6.434 -4.587 6.138 1.00 93.31 82 LEU A N 1
ATOM 669 C CA . LEU A 1 82 ? -7.177 -3.877 7.177 1.00 93.31 82 LEU A CA 1
ATOM 670 C C . LEU A 1 82 ? -6.389 -3.842 8.483 1.00 93.31 82 LEU A C 1
ATOM 672 O O . LEU A 1 82 ? -5.875 -4.864 8.926 1.00 93.31 82 LEU A O 1
ATOM 676 N N . THR A 1 83 ? -6.328 -2.668 9.107 1.00 91.94 83 THR A N 1
ATOM 677 C CA . THR A 1 83 ? -5.817 -2.503 10.476 1.00 91.94 83 THR A CA 1
ATOM 678 C C . THR A 1 83 ? -6.964 -2.356 11.471 1.00 91.94 83 THR A C 1
ATOM 680 O O . THR A 1 83 ? -6.822 -2.765 12.619 1.00 91.94 83 THR A O 1
ATOM 683 N N . HIS A 1 84 ? -8.118 -1.851 11.023 1.00 87.25 84 HIS A N 1
ATOM 684 C CA . HIS A 1 84 ? -9.403 -1.956 11.705 1.00 87.25 84 HIS A CA 1
ATOM 685 C C . HIS A 1 84 ? -9.901 -3.405 11.683 1.00 87.25 84 HIS A C 1
ATOM 687 O O . HIS A 1 84 ? -10.428 -3.860 10.669 1.00 87.25 84 HIS A O 1
ATOM 693 N N . ASP A 1 85 ? -9.753 -4.120 12.797 1.00 72.88 85 ASP A N 1
ATOM 694 C CA . ASP A 1 85 ? -10.170 -5.524 12.886 1.00 72.88 85 ASP A CA 1
ATOM 695 C C . ASP A 1 85 ? -11.669 -5.644 13.209 1.00 72.88 85 ASP A C 1
ATOM 697 O O . ASP A 1 85 ? -12.449 -6.201 12.440 1.00 72.88 85 ASP A O 1
ATOM 701 N N . PHE A 1 86 ? -12.111 -5.043 14.319 1.00 74.19 86 PHE A N 1
ATOM 702 C CA . PHE A 1 86 ? -13.522 -5.039 14.704 1.00 74.19 86 PHE A CA 1
ATOM 703 C C . PHE A 1 86 ? -13.896 -3.811 15.539 1.00 74.19 86 PHE A C 1
ATOM 705 O O . PHE A 1 86 ? -13.088 -3.238 16.277 1.00 74.19 86 PHE A O 1
ATOM 712 N N . SER A 1 87 ? -15.163 -3.414 15.428 1.00 75.38 87 SER A N 1
ATOM 713 C CA . SER A 1 87 ? -15.759 -2.345 16.224 1.00 75.38 87 SER A CA 1
ATOM 714 C C . SER A 1 87 ? -16.751 -2.943 17.215 1.00 75.38 87 SER A C 1
ATOM 716 O O . SER A 1 87 ? -17.790 -3.467 16.821 1.00 75.38 87 SER A O 1
ATOM 718 N N . ILE A 1 88 ? -16.456 -2.835 18.512 1.00 80.38 88 ILE A N 1
ATOM 719 C CA . ILE A 1 88 ? -17.412 -3.188 19.574 1.00 80.38 88 ILE A CA 1
ATOM 720 C C . ILE A 1 88 ? -18.408 -2.048 19.849 1.00 80.38 88 ILE A C 1
ATOM 722 O O . ILE A 1 88 ? -19.337 -2.204 20.637 1.00 80.38 88 ILE A O 1
ATOM 726 N N . VAL A 1 89 ? -18.245 -0.909 19.165 1.00 84.31 89 VAL A N 1
ATOM 727 C CA . VAL A 1 89 ? -19.015 0.322 19.383 1.00 84.31 89 VAL A CA 1
ATOM 728 C C . VAL A 1 89 ? -20.512 0.051 19.371 1.00 84.31 89 VAL A C 1
ATOM 730 O O . VAL A 1 89 ? -21.219 0.530 20.247 1.00 84.31 89 VAL A O 1
ATOM 733 N N . LYS A 1 90 ? -21.007 -0.763 18.433 1.00 79.94 90 LYS A N 1
ATOM 734 C CA . LYS A 1 90 ? -22.441 -1.073 18.353 1.00 79.94 90 LYS A CA 1
ATOM 735 C C . LYS A 1 90 ? -22.950 -1.898 19.532 1.00 79.94 90 LYS A C 1
ATOM 737 O O . LYS A 1 90 ? -24.050 -1.634 20.004 1.00 79.94 90 LYS A O 1
ATOM 742 N N . GLY A 1 91 ? -22.149 -2.838 20.033 1.00 83.19 91 GLY A N 1
ATOM 743 C CA . GLY A 1 91 ? -22.484 -3.606 21.233 1.00 83.19 91 GLY A CA 1
ATOM 744 C C . GLY A 1 91 ? -22.480 -2.736 22.491 1.00 83.19 91 GLY A C 1
ATOM 745 O O . GLY A 1 91 ? -23.414 -2.804 23.281 1.00 83.19 91 GLY A O 1
ATOM 746 N N . LEU A 1 92 ? -21.476 -1.866 22.638 1.00 85.00 92 LEU A N 1
ATOM 747 C CA . LEU A 1 92 ? -21.371 -0.942 23.772 1.00 85.00 92 LEU A CA 1
ATOM 748 C C . LEU A 1 92 ? -22.491 0.109 23.763 1.00 85.00 92 LEU A C 1
ATOM 750 O O . LEU A 1 92 ? -23.144 0.315 24.783 1.00 85.00 92 LEU A O 1
ATOM 754 N N . GLN A 1 93 ? -22.804 0.676 22.595 1.00 85.38 93 GLN A N 1
ATOM 755 C CA . GLN A 1 93 ? -23.934 1.595 22.425 1.00 85.38 93 GLN A CA 1
ATOM 756 C C . GLN A 1 93 ? -25.266 0.942 22.815 1.00 85.38 93 GLN A C 1
ATOM 758 O O . GLN A 1 93 ? -26.100 1.587 23.446 1.00 85.38 93 GLN A O 1
ATOM 763 N N . ALA A 1 94 ? -25.464 -0.339 22.486 1.00 88.81 94 ALA A N 1
ATOM 764 C CA . ALA A 1 94 ? -26.689 -1.063 22.820 1.00 88.81 94 ALA A CA 1
ATOM 765 C C . ALA A 1 94 ? -26.898 -1.255 24.335 1.00 88.81 94 ALA A C 1
ATOM 767 O O . ALA A 1 94 ? -28.039 -1.386 24.771 1.00 88.81 94 ALA A O 1
ATOM 768 N N . ILE A 1 95 ? -25.827 -1.234 25.136 1.00 92.94 95 ILE A N 1
ATOM 769 C CA . ILE A 1 95 ? -25.885 -1.313 26.607 1.00 92.94 95 ILE A CA 1
ATOM 770 C C . ILE A 1 95 ? -25.722 0.058 27.288 1.00 92.94 95 ILE A C 1
ATOM 772 O O . ILE A 1 95 ? -25.461 0.124 28.487 1.00 92.94 95 ILE A O 1
ATOM 776 N N . GLY A 1 96 ? -25.863 1.154 26.533 1.00 90.62 96 GLY A N 1
ATOM 777 C CA . GLY A 1 96 ? -25.781 2.523 27.053 1.00 90.62 96 GLY A CA 1
ATOM 778 C C . GLY A 1 96 ? -24.362 3.010 27.356 1.00 90.62 96 GLY A C 1
ATOM 779 O O . GLY A 1 96 ? -24.205 4.010 28.052 1.00 90.62 96 GLY A O 1
ATOM 780 N N . GLN A 1 97 ? -23.330 2.324 26.856 1.00 85.06 97 GLN A N 1
ATOM 781 C CA . GLN A 1 97 ? -21.942 2.761 26.984 1.00 85.06 97 GLN A CA 1
ATOM 782 C C . GLN A 1 97 ? -21.507 3.565 25.757 1.00 85.06 97 GLN A C 1
ATOM 784 O O . GLN A 1 97 ? -21.676 3.135 24.612 1.00 85.06 97 GLN A O 1
ATOM 789 N N . GLU A 1 98 ? -20.899 4.727 25.996 1.00 78.31 98 GLU A N 1
ATOM 790 C CA . GLU A 1 98 ? -20.252 5.486 24.932 1.00 78.31 98 GLU A CA 1
ATOM 791 C C . GLU A 1 98 ? -18.911 4.849 24.569 1.00 78.31 98 GLU A C 1
ATOM 793 O O . GLU A 1 98 ? -18.027 4.676 25.406 1.00 78.31 98 GLU A O 1
ATOM 798 N N . ALA A 1 99 ? -18.760 4.510 23.292 1.00 73.88 99 ALA A N 1
ATOM 799 C CA . ALA A 1 99 ? -17.502 4.063 22.725 1.00 73.88 99 ALA A CA 1
ATOM 800 C C . ALA A 1 99 ? -17.323 4.695 21.350 1.00 73.88 99 ALA A C 1
ATOM 802 O O . ALA A 1 99 ? -18.226 4.658 20.512 1.00 73.88 99 ALA A O 1
ATOM 803 N N . THR A 1 100 ? -16.152 5.273 21.117 1.00 68.50 100 THR A N 1
ATOM 804 C CA . THR A 1 100 ? -15.790 5.901 19.839 1.00 68.50 100 THR A CA 1
ATOM 805 C C . THR A 1 100 ? -14.742 5.108 19.074 1.00 68.50 100 THR A C 1
ATOM 807 O O . THR A 1 100 ? -14.570 5.327 17.876 1.00 68.50 100 THR A O 1
ATOM 810 N N . ASP A 1 101 ? -14.075 4.168 19.744 1.00 69.44 101 ASP A N 1
ATOM 811 C CA . ASP A 1 101 ? -12.866 3.546 19.228 1.00 69.44 101 ASP A CA 1
ATOM 812 C C . ASP A 1 101 ? -13.076 2.119 18.726 1.00 69.44 101 ASP A C 1
ATOM 814 O O . ASP A 1 101 ? -13.982 1.373 19.107 1.00 69.44 101 ASP A O 1
ATOM 818 N N . HIS A 1 102 ? -12.203 1.764 17.799 1.00 77.81 102 HIS A N 1
ATOM 819 C CA . HIS A 1 102 ? -12.095 0.476 17.143 1.00 77.81 102 HIS A CA 1
ATOM 820 C C . HIS A 1 102 ? -10.790 -0.189 17.579 1.00 77.81 102 HIS A C 1
ATOM 822 O O . HIS A 1 102 ? -9.809 0.490 17.887 1.00 77.81 102 HIS A O 1
ATOM 828 N N . PHE A 1 103 ? -10.751 -1.519 17.570 1.00 84.69 103 PHE A N 1
ATOM 829 C CA . PHE A 1 103 ? -9.506 -2.225 17.845 1.00 84.69 103 PHE A CA 1
ATOM 830 C C . PHE A 1 103 ? -8.638 -2.241 16.591 1.00 84.69 103 PHE A C 1
ATOM 832 O O . PHE A 1 103 ? -9.067 -2.700 15.528 1.00 84.69 103 PHE A O 1
ATOM 839 N N . LEU A 1 104 ? -7.412 -1.740 16.736 1.00 89.56 104 LEU A N 1
ATOM 840 C CA . LEU A 1 104 ? -6.400 -1.804 15.696 1.00 89.56 104 LEU A CA 1
ATOM 841 C C . LEU A 1 104 ? -5.475 -2.996 15.926 1.00 89.56 104 LEU A C 1
ATOM 843 O O . LEU A 1 104 ? -5.014 -3.221 17.047 1.00 89.56 104 LEU A O 1
ATOM 847 N N . LYS A 1 105 ? -5.172 -3.739 14.860 1.00 91.12 105 LYS A N 1
ATOM 848 C CA . LYS A 1 105 ? -4.204 -4.839 14.895 1.00 91.12 105 LYS A CA 1
ATOM 849 C C . LYS A 1 105 ? -3.093 -4.643 13.861 1.00 91.12 105 LYS A C 1
ATOM 851 O O . LYS A 1 105 ? -3.379 -4.252 12.729 1.00 91.12 105 LYS A O 1
ATOM 856 N N . PRO A 1 106 ? -1.829 -4.931 14.224 1.00 94.56 106 PRO A N 1
ATOM 857 C CA . PRO A 1 106 ? -0.739 -4.974 13.260 1.00 94.56 106 PRO A CA 1
ATOM 858 C C . PRO A 1 106 ? -0.946 -6.055 12.197 1.00 94.56 106 PRO A C 1
ATOM 860 O O . PRO A 1 106 ? -1.355 -7.171 12.517 1.00 94.56 106 PRO A O 1
ATOM 863 N N . VAL A 1 107 ? -0.572 -5.748 10.955 1.00 95.88 107 VAL A N 1
ATOM 864 C CA . VAL A 1 107 ? -0.558 -6.692 9.830 1.00 95.88 107 VAL A CA 1
ATOM 865 C C . VAL A 1 107 ? 0.870 -6.847 9.325 1.00 95.88 107 VAL A C 1
ATOM 867 O O . VAL A 1 107 ? 1.563 -5.863 9.071 1.00 95.88 107 VAL A O 1
ATOM 870 N N . LYS A 1 108 ? 1.315 -8.096 9.177 1.00 97.06 108 LYS A N 1
ATOM 871 C CA . LYS A 1 108 ? 2.669 -8.455 8.741 1.00 97.06 108 LYS A CA 1
ATOM 872 C C . LYS A 1 108 ? 2.578 -9.349 7.508 1.00 97.06 108 LYS A C 1
ATOM 874 O O . LYS A 1 108 ? 1.951 -10.402 7.574 1.00 97.06 108 LYS A O 1
ATOM 879 N N . ILE A 1 109 ? 3.193 -8.937 6.402 1.00 96.88 109 ILE A N 1
ATOM 880 C CA . ILE A 1 109 ? 3.174 -9.668 5.129 1.00 96.88 109 ILE A CA 1
ATOM 881 C C . ILE A 1 109 ? 4.609 -10.063 4.772 1.00 96.88 109 ILE A C 1
ATOM 883 O O . ILE A 1 109 ? 5.423 -9.181 4.513 1.00 96.88 109 ILE A O 1
ATOM 887 N N . ALA A 1 110 ? 4.889 -11.372 4.762 1.00 87.19 110 ALA A N 1
ATOM 888 C CA . ALA A 1 110 ? 6.152 -11.977 4.310 1.00 87.19 110 ALA A CA 1
ATOM 889 C C . ALA A 1 110 ? 7.434 -11.332 4.890 1.00 87.19 110 ALA A C 1
ATOM 891 O O . ALA A 1 110 ? 8.356 -11.014 4.142 1.00 87.19 110 ALA A O 1
ATOM 892 N N . LEU A 1 111 ? 7.461 -11.108 6.213 1.00 77.38 111 LEU A N 1
ATOM 893 C CA . LEU A 1 111 ? 8.623 -10.582 6.950 1.00 77.38 111 LEU A CA 1
ATOM 894 C C . LEU A 1 111 ? 9.715 -11.628 7.174 1.00 77.38 111 LEU A C 1
ATOM 896 O O . LEU A 1 111 ? 9.352 -12.806 7.387 1.00 77.38 111 LEU A O 1
#

Organism: 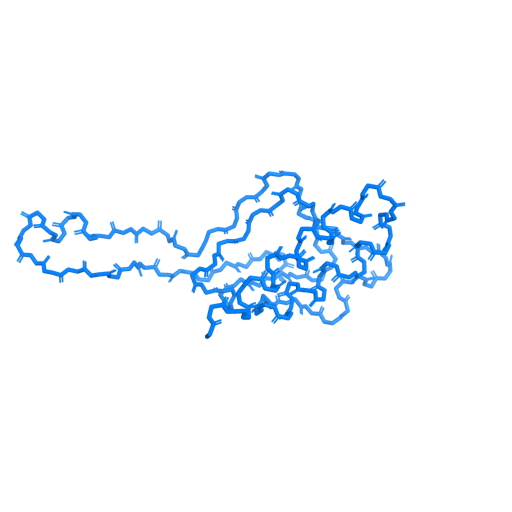NCBI:txid853